Protein AF-A0A948D4U4-F1 (afdb_monomer_lite)

Secondary structure (DSSP, 8-state):
-PPPHHHHHTT-TTTS-HHHHHHHHHHHHHT-HHHHHHHHHHHHHHHHHHHHHHHHHHHHHHHHHHHHHHHHHHHHHHHHHHHHHHHHHHHTS--

pLDDT: mean 91.41, std 10.28, range [51.06, 98.38]

Radius of gyration: 31.58 Å; chains: 1; bounding box: 70×16×86 Å

Structure (mmCIF, N/CA/C/O backbone):
data_AF-A0A948D4U4-F1
#
_entry.id   AF-A0A948D4U4-F1
#
loop_
_atom_site.group_PDB
_atom_site.id
_atom_site.type_symbol
_atom_site.label_atom_id
_atom_site.label_alt_id
_atom_site.label_comp_id
_atom_site.label_asym_id
_atom_site.label_entity_id
_atom_site.label_seq_id
_atom_site.pdbx_PDB_ins_code
_atom_site.Cartn_x
_atom_site.Cartn_y
_atom_site.Cartn_z
_atom_site.occupancy
_atom_site.B_iso_or_equiv
_atom_site.auth_seq_id
_atom_site.auth_comp_id
_atom_site.auth_asym_id
_atom_site.auth_atom_id
_atom_site.pdbx_PDB_model_num
ATOM 1 N N . SER A 1 1 ? -33.718 6.422 21.320 1.00 54.22 1 SER A N 1
ATOM 2 C CA . SER A 1 1 ? -32.775 5.321 21.045 1.00 54.22 1 SER A CA 1
ATOM 3 C C . SER A 1 1 ? -32.133 5.588 19.701 1.00 54.22 1 SER A C 1
ATOM 5 O O . SER A 1 1 ? -32.876 5.812 18.753 1.00 54.22 1 SER A O 1
ATOM 7 N N . GLY A 1 2 ? -30.805 5.676 19.624 1.00 83.12 2 GLY A N 1
ATOM 8 C CA . GLY A 1 2 ? -30.105 5.827 18.344 1.00 83.12 2 GLY A CA 1
ATOM 9 C C . GLY A 1 2 ? -30.057 4.503 17.579 1.00 83.12 2 GLY A C 1
ATOM 10 O O . GLY A 1 2 ? -30.149 3.438 18.189 1.00 83.12 2 GLY A O 1
ATOM 11 N N . VAL A 1 3 ? -29.935 4.568 16.253 1.00 87.88 3 VAL A N 1
ATOM 12 C CA . VAL A 1 3 ? -29.590 3.399 15.428 1.00 87.88 3 VAL A CA 1
ATOM 13 C C . VAL A 1 3 ? -28.086 3.133 15.599 1.00 87.88 3 VAL A C 1
ATOM 15 O O . VAL A 1 3 ? -27.333 4.109 15.571 1.00 87.88 3 VAL A O 1
ATOM 18 N N . PRO A 1 4 ? -27.634 1.873 15.765 1.00 92.25 4 PRO A N 1
ATOM 19 C CA . PRO A 1 4 ? -26.212 1.566 15.911 1.00 92.25 4 PRO A CA 1
ATOM 20 C C . PRO A 1 4 ? -25.399 2.071 14.715 1.00 92.25 4 PRO A C 1
ATOM 22 O O . PRO A 1 4 ? -25.796 1.870 13.560 1.00 92.25 4 PRO A O 1
ATOM 25 N N . LEU A 1 5 ? -24.247 2.684 14.969 1.00 92.19 5 LEU A N 1
ATOM 26 C CA . LEU A 1 5 ? -23.352 3.227 13.949 1.00 92.19 5 LEU A CA 1
ATOM 27 C C . LEU A 1 5 ? -22.956 2.154 12.933 1.00 92.19 5 LEU A C 1
ATOM 29 O O . LEU A 1 5 ? -23.008 2.393 11.726 1.00 92.19 5 LEU A O 1
ATOM 33 N N . ALA A 1 6 ? -22.657 0.940 13.404 1.00 93.44 6 ALA A N 1
ATOM 34 C CA . ALA A 1 6 ? -22.325 -0.186 12.535 1.00 93.44 6 ALA A CA 1
ATOM 35 C C . ALA A 1 6 ? -23.441 -0.517 11.525 1.00 93.44 6 ALA A C 1
ATOM 37 O O . ALA A 1 6 ? -23.159 -0.929 10.399 1.00 93.44 6 ALA A O 1
ATOM 38 N N . THR A 1 7 ? -24.706 -0.292 11.902 1.00 93.56 7 THR A N 1
ATOM 39 C CA . THR A 1 7 ? -25.868 -0.530 11.031 1.00 93.56 7 THR A CA 1
ATOM 40 C C . THR A 1 7 ? -25.947 0.510 9.918 1.00 93.56 7 THR A C 1
ATOM 42 O O . THR A 1 7 ? -26.222 0.155 8.775 1.00 93.56 7 THR A O 1
ATOM 45 N N . ILE A 1 8 ? -25.676 1.783 10.227 1.00 94.56 8 ILE A N 1
ATOM 46 C CA . ILE A 1 8 ? -25.666 2.863 9.231 1.00 94.56 8 ILE A CA 1
ATOM 47 C C . ILE A 1 8 ? -24.497 2.688 8.257 1.00 94.56 8 ILE A C 1
ATOM 49 O O . ILE A 1 8 ? -24.697 2.745 7.045 1.00 94.56 8 ILE A O 1
A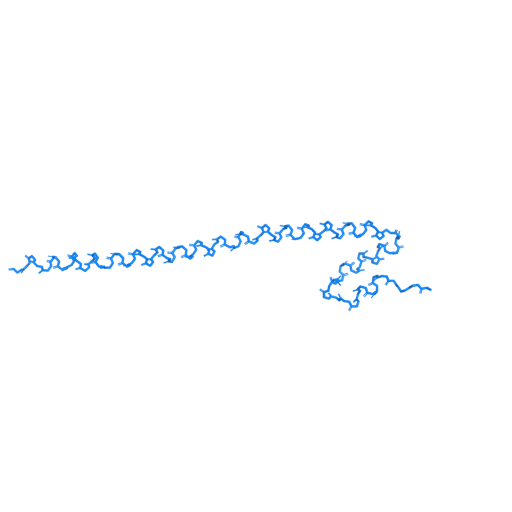TOM 53 N N . LEU A 1 9 ? -23.294 2.399 8.762 1.00 94.12 9 LEU A N 1
ATOM 54 C CA . LEU A 1 9 ? -22.122 2.142 7.917 1.00 94.12 9 LEU A CA 1
ATOM 55 C C . LEU A 1 9 ? -22.329 0.918 7.010 1.00 94.12 9 LEU A C 1
ATOM 57 O O . LEU A 1 9 ? -21.945 0.941 5.841 1.00 94.12 9 LEU A O 1
ATOM 61 N N . GLY A 1 10 ? -23.015 -0.116 7.509 1.00 94.44 10 GLY A N 1
ATOM 62 C CA . GLY A 1 10 ? -23.363 -1.319 6.747 1.00 94.44 10 GLY A CA 1
ATOM 63 C C . GLY A 1 10 ? -24.266 -1.088 5.533 1.00 94.44 10 GLY A C 1
ATOM 64 O O . GLY A 1 10 ? -24.301 -1.937 4.642 1.00 94.44 10 GLY A O 1
ATOM 65 N N . GLN A 1 11 ? -24.946 0.060 5.439 1.00 95.56 11 GLN A N 1
ATOM 66 C CA . GLN A 1 11 ? -25.726 0.430 4.251 1.00 95.56 11 GLN A CA 1
ATOM 67 C C . GLN A 1 11 ? -24.840 0.810 3.054 1.00 95.56 11 GLN A C 1
ATOM 69 O O . GLN A 1 11 ? -25.314 0.817 1.918 1.00 95.56 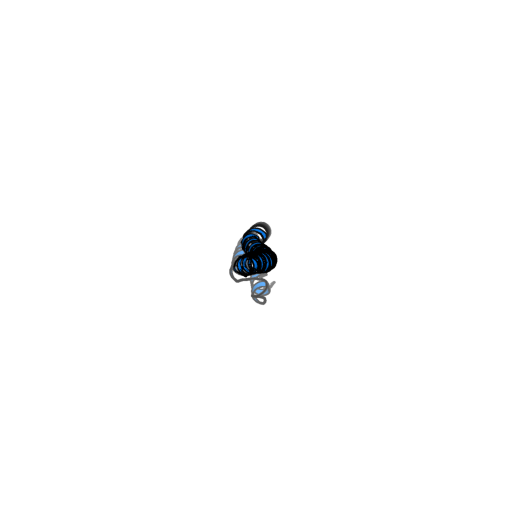11 GLN A O 1
ATOM 74 N N . TYR A 1 12 ? -23.548 1.070 3.281 1.00 95.12 12 TYR A N 1
ATOM 75 C CA . TYR A 1 12 ? -22.588 1.480 2.256 1.00 95.12 12 TYR A CA 1
ATOM 76 C C . TYR A 1 12 ? -21.444 0.462 2.111 1.00 95.12 12 TYR A C 1
ATOM 78 O O . TYR A 1 12 ? -20.280 0.805 2.319 1.00 95.12 12 TYR A O 1
ATOM 86 N N . PRO A 1 13 ? -21.723 -0.784 1.682 1.00 91.94 13 PRO A N 1
ATOM 87 C CA . PRO A 1 13 ? -20.739 -1.872 1.660 1.00 91.94 13 PRO A CA 1
ATOM 88 C C . PRO A 1 13 ? -19.551 -1.640 0.711 1.00 91.94 13 PRO A C 1
ATOM 90 O O . PRO A 1 13 ? -18.532 -2.312 0.837 1.00 91.94 13 PRO A O 1
ATOM 93 N N . LYS A 1 14 ? -19.671 -0.704 -0.245 1.00 94.12 14 LYS A N 1
ATOM 94 C CA . LYS A 1 14 ? -18.562 -0.282 -1.121 1.00 94.12 14 LYS A CA 1
ATOM 95 C C . LYS A 1 14 ? -17.526 0.584 -0.400 1.00 94.12 14 LYS A C 1
ATOM 97 O O . LYS A 1 14 ? -16.377 0.601 -0.816 1.00 94.12 14 LYS A O 1
ATOM 102 N N . LEU A 1 15 ? -17.951 1.325 0.622 1.00 93.44 15 LEU A N 1
ATOM 103 C CA . LEU A 1 15 ? -17.103 2.232 1.400 1.00 93.44 15 LEU A CA 1
ATOM 104 C C . LEU A 1 15 ? -16.697 1.600 2.734 1.00 93.44 15 LEU A C 1
ATOM 106 O O . LEU A 1 15 ? -15.563 1.756 3.167 1.00 93.44 15 LEU A O 1
ATOM 110 N N . PHE A 1 16 ? -17.609 0.846 3.353 1.00 94.69 16 PHE A N 1
ATOM 111 C CA . PHE A 1 16 ? -17.395 0.146 4.615 1.00 94.69 16 PHE A CA 1
ATOM 112 C C . PHE A 1 16 ? -17.598 -1.355 4.400 1.00 94.69 16 PHE A C 1
ATOM 114 O O . PHE A 1 16 ? -18.723 -1.856 4.489 1.00 94.69 16 PHE A O 1
ATOM 121 N N . PRO A 1 17 ? -16.526 -2.095 4.078 1.00 93.62 17 PRO A N 1
ATOM 122 C CA . PRO A 1 17 ? -16.622 -3.531 3.915 1.00 93.62 17 PRO A CA 1
ATOM 123 C C . PRO A 1 17 ? -16.988 -4.222 5.236 1.00 93.62 17 PRO A C 1
ATOM 125 O O . PRO A 1 17 ? -16.878 -3.663 6.330 1.00 93.62 17 PRO A O 1
ATOM 128 N N . LYS A 1 18 ? -17.440 -5.478 5.132 1.00 93.69 18 LYS A N 1
ATOM 129 C CA . LYS A 1 18 ? -18.025 -6.226 6.259 1.00 93.69 18 LYS A CA 1
ATOM 130 C C . LYS A 1 18 ? -17.102 -6.332 7.478 1.00 93.69 18 LYS A C 1
ATOM 132 O O . LYS A 1 18 ? -17.585 -6.349 8.607 1.00 93.69 18 LYS A O 1
ATOM 137 N N . ASN A 1 19 ? -15.791 -6.407 7.255 1.00 93.38 19 ASN A N 1
ATOM 138 C CA . ASN A 1 19 ? -14.778 -6.429 8.310 1.00 93.38 19 ASN A CA 1
ATOM 139 C C . ASN A 1 19 ? -14.777 -5.127 9.129 1.00 93.38 19 ASN A C 1
ATOM 141 O O . ASN A 1 19 ? -14.758 -5.187 10.355 1.00 93.38 19 ASN A O 1
ATOM 145 N N . VAL A 1 20 ? -14.877 -3.969 8.472 1.00 95.12 20 VAL A N 1
ATOM 146 C CA . VAL A 1 20 ? -14.948 -2.659 9.130 1.00 95.12 20 VAL A CA 1
ATOM 147 C C . VAL A 1 20 ? -16.224 -2.545 9.948 1.00 95.12 20 VAL A C 1
ATOM 149 O O . VAL A 1 20 ? -16.172 -2.221 11.129 1.00 95.12 20 VAL A O 1
ATOM 152 N N . THR A 1 21 ? -17.374 -2.875 9.359 1.00 95.56 21 THR A N 1
ATOM 153 C CA . THR A 1 21 ? -18.661 -2.785 10.064 1.00 95.56 21 THR A CA 1
ATOM 154 C C . THR A 1 21 ? -18.734 -3.737 11.258 1.00 95.56 21 THR A C 1
ATOM 156 O O . THR A 1 21 ? -19.332 -3.395 12.273 1.00 95.56 21 THR A O 1
ATOM 159 N N . ALA A 1 22 ? -18.096 -4.910 11.169 1.00 94.62 22 ALA A N 1
ATOM 160 C CA . ALA A 1 22 ? -18.012 -5.858 12.277 1.00 94.62 22 ALA A CA 1
ATOM 161 C C . ALA A 1 22 ? -17.131 -5.332 13.420 1.00 94.62 22 ALA A C 1
ATOM 163 O O . ALA A 1 22 ? -17.526 -5.421 14.579 1.00 94.62 22 ALA A O 1
ATOM 164 N N . LEU A 1 23 ? -15.978 -4.733 13.104 1.00 95.56 23 LEU A N 1
ATOM 165 C CA . LEU A 1 23 ? -15.114 -4.101 14.104 1.00 95.56 23 LEU A CA 1
ATOM 166 C C . LEU A 1 23 ? -15.821 -2.930 14.791 1.00 95.56 23 LEU A C 1
ATOM 168 O O . LEU A 1 23 ? -15.827 -2.858 16.016 1.00 95.56 23 LEU A O 1
ATOM 172 N N . VAL A 1 24 ? -16.493 -2.068 14.022 1.00 96.19 24 VAL A N 1
ATOM 173 C CA . VAL A 1 24 ? -17.291 -0.960 14.569 1.00 96.19 24 VAL A CA 1
ATOM 174 C C . VAL A 1 24 ? -18.417 -1.479 15.466 1.00 96.19 24 VAL A C 1
ATOM 176 O O . VAL A 1 24 ? -18.638 -0.907 16.528 1.00 96.19 24 VAL A O 1
ATOM 179 N N . ALA A 1 25 ? -19.082 -2.584 15.109 1.00 95.69 25 ALA A N 1
ATOM 180 C CA . ALA A 1 25 ? -20.114 -3.191 15.955 1.00 95.69 25 ALA A CA 1
ATOM 181 C C . ALA A 1 25 ? -19.552 -3.682 17.301 1.00 95.69 25 ALA A C 1
ATOM 183 O O . ALA A 1 25 ? -20.173 -3.465 18.340 1.00 95.69 25 ALA A O 1
ATOM 184 N N . VAL A 1 26 ? -18.367 -4.303 17.299 1.00 95.50 26 VAL A N 1
ATOM 185 C CA . VAL A 1 26 ? -17.679 -4.745 18.525 1.00 95.50 26 VAL A CA 1
ATOM 186 C C . VAL A 1 26 ? -17.249 -3.545 19.375 1.00 95.50 26 VAL A C 1
ATOM 188 O O . VAL A 1 26 ? -17.449 -3.544 20.591 1.00 95.50 26 VAL A O 1
ATOM 191 N N . GLY A 1 27 ? -16.704 -2.501 18.747 1.00 95.44 27 GLY A N 1
ATOM 192 C CA . GLY A 1 27 ? -16.332 -1.251 19.410 1.00 95.44 27 GLY A CA 1
ATOM 193 C C . GLY A 1 27 ? -17.528 -0.538 20.036 1.00 95.44 27 GLY A C 1
ATOM 194 O O . GLY A 1 27 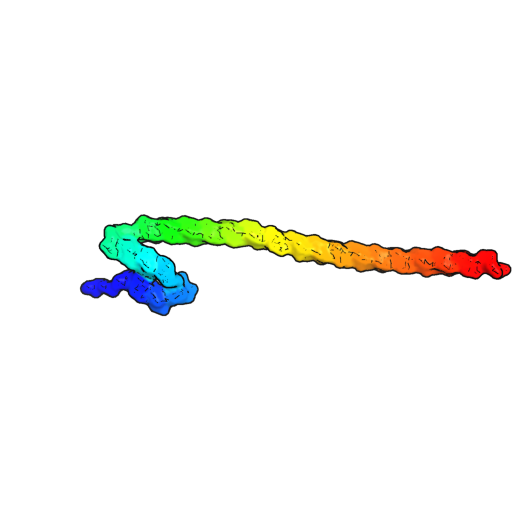? -17.450 -0.071 21.166 1.00 95.44 27 GLY A O 1
AT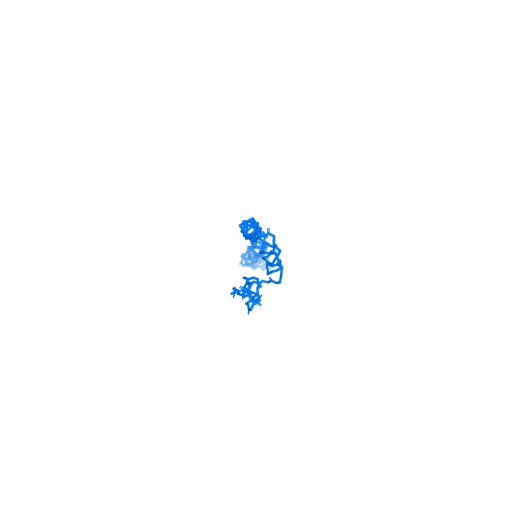OM 195 N N . GLU A 1 28 ? -18.661 -0.507 19.341 1.00 95.62 28 GLU A N 1
ATOM 196 C CA . GLU A 1 28 ? -19.905 0.091 19.825 1.00 95.62 28 GLU A CA 1
ATOM 197 C C . GLU A 1 28 ? -20.502 -0.691 21.005 1.00 95.62 28 GLU A C 1
ATOM 199 O O . GLU A 1 28 ? -20.859 -0.092 22.016 1.00 95.62 28 GLU A O 1
ATOM 204 N N . GLN A 1 29 ? -20.536 -2.027 20.929 1.00 94.44 29 GLN A N 1
ATOM 205 C CA . GLN A 1 29 ? -21.034 -2.887 22.014 1.00 94.44 29 GLN A CA 1
ATOM 206 C C . GLN A 1 29 ? -20.158 -2.840 23.272 1.00 94.44 29 GLN A C 1
ATOM 208 O O . GLN A 1 29 ? -20.668 -2.967 24.383 1.00 94.44 29 GLN A O 1
ATOM 213 N N . SER A 1 30 ? -18.846 -2.667 23.105 1.00 95.00 30 SER A N 1
ATOM 214 C CA . SER A 1 30 ? -17.883 -2.602 24.212 1.00 95.00 30 SER A CA 1
ATOM 215 C C . SER A 1 30 ? -17.628 -1.183 24.731 1.00 95.00 30 SER A C 1
ATOM 217 O O . SER A 1 30 ? -16.892 -1.020 25.702 1.00 95.00 30 SER 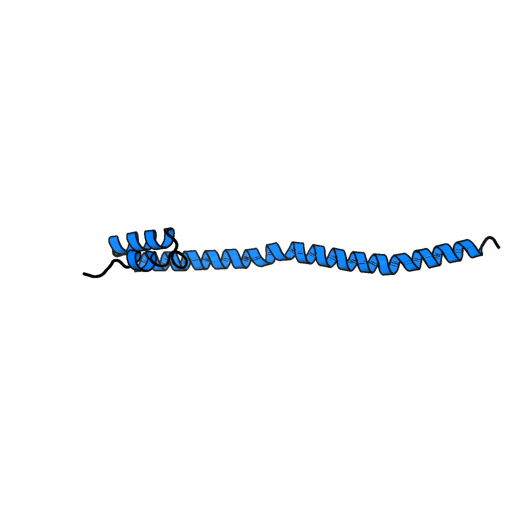A O 1
ATOM 219 N N . GLY A 1 31 ? -18.213 -0.157 24.101 1.00 95.25 31 GLY A N 1
ATOM 220 C CA . GLY A 1 31 ? -17.953 1.249 24.427 1.00 95.25 31 GLY A CA 1
ATOM 221 C C . GLY A 1 31 ? -16.552 1.736 24.031 1.00 95.25 31 GLY A C 1
ATOM 222 O O . GLY A 1 31 ? -16.105 2.773 24.509 1.00 95.25 31 GLY A O 1
ATOM 223 N N . LYS A 1 32 ? -15.854 1.005 23.156 1.00 96.25 32 LYS A N 1
ATOM 224 C CA . LYS A 1 32 ? -14.468 1.233 22.715 1.00 96.25 32 LYS A CA 1
ATOM 225 C C . LYS A 1 32 ? -14.380 1.700 21.258 1.00 96.25 32 LYS A C 1
ATOM 227 O O . LYS A 1 32 ? -13.507 1.274 20.495 1.00 96.25 32 LYS A O 1
ATOM 232 N N . LEU A 1 33 ? -15.304 2.561 20.837 1.00 95.31 33 LEU A N 1
ATOM 233 C CA . LEU A 1 33 ? -15.324 3.085 19.466 1.00 95.31 33 LEU A CA 1
ATOM 234 C C . LEU A 1 33 ? -14.045 3.854 19.113 1.00 95.31 33 LEU A C 1
ATOM 236 O O . LEU A 1 33 ? -13.542 3.699 18.007 1.00 95.31 33 LEU A O 1
ATOM 240 N N . GLU A 1 34 ? -13.491 4.625 20.048 1.00 95.81 34 GLU A N 1
ATOM 241 C CA . GLU A 1 34 ? -12.242 5.372 19.847 1.00 95.81 34 GLU A CA 1
ATOM 242 C C . GLU A 1 34 ? -11.055 4.445 19.531 1.00 95.81 34 GLU A C 1
ATOM 244 O O . GLU A 1 34 ? -10.358 4.634 18.533 1.00 95.81 34 GLU A O 1
ATOM 249 N N . GLU A 1 35 ? -10.879 3.385 20.327 1.00 96.81 35 GLU A N 1
ATOM 250 C CA . GLU A 1 35 ? -9.849 2.356 20.118 1.00 96.81 35 GLU A CA 1
ATOM 251 C C . GLU A 1 35 ? -10.034 1.663 18.757 1.00 96.81 35 GLU A C 1
ATOM 253 O O . GLU A 1 35 ? -9.080 1.464 18.004 1.00 96.81 35 GLU A O 1
ATOM 258 N N . THR A 1 36 ? -11.287 1.373 18.398 1.00 96.62 36 THR A N 1
ATOM 259 C CA . THR A 1 36 ? -11.639 0.735 17.124 1.00 96.62 36 THR A CA 1
ATOM 260 C C . THR A 1 36 ? -11.310 1.622 15.923 1.00 96.62 36 THR A C 1
ATOM 262 O O . THR A 1 36 ? -10.717 1.148 14.955 1.00 96.62 36 THR A O 1
ATOM 265 N N . PHE A 1 37 ? -11.667 2.909 15.963 1.00 95.88 37 PHE A N 1
ATOM 266 C CA . PHE A 1 37 ? -11.360 3.841 14.876 1.00 95.88 37 PHE A CA 1
ATOM 267 C C . PHE A 1 37 ? -9.863 4.113 14.751 1.00 95.88 37 PHE A C 1
ATOM 269 O O . PHE A 1 37 ? -9.358 4.202 13.634 1.00 95.88 37 PHE A O 1
ATOM 276 N N . THR A 1 38 ? -9.145 4.162 15.873 1.00 97.50 38 THR A N 1
ATOM 277 C CA . THR A 1 38 ? -7.682 4.290 15.884 1.00 97.50 38 THR A CA 1
ATOM 278 C C . THR A 1 38 ? -7.031 3.083 15.211 1.00 97.50 38 THR A C 1
ATOM 280 O O . THR A 1 38 ? -6.183 3.237 14.336 1.00 97.50 38 THR A O 1
ATOM 283 N N . TYR A 1 39 ? -7.482 1.871 15.550 1.00 96.25 39 TYR A N 1
ATOM 284 C CA . TYR A 1 39 ? -7.027 0.642 14.903 1.00 96.25 39 TYR A CA 1
ATOM 285 C C . TYR A 1 39 ? -7.300 0.643 13.392 1.00 96.25 39 TYR A C 1
ATOM 287 O O . TYR A 1 39 ? -6.414 0.307 12.608 1.00 96.25 39 TYR A O 1
ATOM 295 N N . LEU A 1 40 ? -8.504 1.048 12.975 1.00 95.81 40 LEU A N 1
ATOM 296 C CA . LEU A 1 40 ? -8.876 1.130 11.561 1.00 95.81 40 LEU A CA 1
ATOM 297 C C . LEU A 1 40 ? -8.036 2.161 10.795 1.00 95.81 40 LEU A C 1
ATOM 299 O O . LEU A 1 40 ? -7.629 1.868 9.673 1.00 95.81 40 LEU A O 1
ATOM 303 N N . SER A 1 41 ? -7.742 3.325 11.388 1.00 96.38 41 SER A N 1
ATOM 304 C CA . SER A 1 41 ? -6.861 4.337 10.781 1.00 96.38 41 SER A CA 1
ATOM 305 C C . SER A 1 41 ? -5.483 3.749 10.506 1.00 96.38 41 SER A C 1
ATOM 307 O O . SER A 1 41 ? -5.046 3.705 9.359 1.00 96.38 41 SER A O 1
ATOM 309 N N . THR A 1 42 ? -4.851 3.181 11.536 1.00 97.12 42 THR A N 1
ATOM 310 C CA . THR A 1 42 ? -3.529 2.557 11.425 1.00 97.12 42 THR A CA 1
ATOM 311 C C . THR A 1 42 ? -3.527 1.396 10.430 1.00 97.12 42 THR A C 1
ATOM 313 O O . THR A 1 42 ? -2.570 1.211 9.680 1.00 97.12 42 THR A O 1
ATOM 316 N N . TYR A 1 43 ? -4.591 0.591 10.393 1.00 95.56 43 TYR A N 1
ATOM 317 C CA . TYR A 1 43 ? -4.730 -0.492 9.421 1.00 95.56 43 TYR A CA 1
ATOM 318 C C . TYR A 1 43 ? -4.725 0.036 7.979 1.00 95.56 43 TYR A C 1
ATOM 320 O O . TYR A 1 43 ? -3.946 -0.447 7.158 1.00 95.56 43 TYR A O 1
ATOM 328 N N . TYR A 1 44 ? -5.547 1.045 7.680 1.00 95.19 44 TYR A N 1
ATOM 329 C CA . TYR A 1 44 ? -5.642 1.613 6.335 1.00 95.19 44 TYR A CA 1
ATOM 330 C C . TYR A 1 44 ? -4.408 2.424 5.934 1.00 95.19 44 TYR A C 1
ATOM 332 O O . TYR A 1 44 ? -3.998 2.357 4.777 1.00 95.19 44 TYR A O 1
ATOM 340 N N . GLU A 1 45 ? -3.773 3.134 6.867 1.00 96.50 45 GLU A N 1
ATOM 341 C CA . GLU A 1 45 ? -2.482 3.794 6.637 1.00 96.50 45 GLU A CA 1
ATOM 342 C C . GLU A 1 45 ? -1.418 2.781 6.204 1.00 96.50 45 GLU A C 1
ATOM 344 O O . GLU A 1 45 ? -0.769 2.966 5.173 1.00 96.50 45 GLU A O 1
ATOM 349 N N . ASN A 1 46 ? -1.304 1.662 6.926 1.00 96.62 46 ASN A N 1
ATOM 350 C CA . ASN A 1 46 ? -0.386 0.582 6.567 1.00 96.62 46 ASN A CA 1
ATOM 351 C C . ASN A 1 46 ? -0.736 -0.041 5.210 1.00 96.62 46 ASN A C 1
ATOM 353 O O . ASN A 1 46 ? 0.154 -0.359 4.422 1.00 96.62 46 ASN A O 1
ATOM 357 N N . GLU A 1 47 ? -2.023 -0.226 4.914 1.00 94.50 47 GLU A N 1
ATOM 358 C CA . GLU A 1 47 ? -2.460 -0.769 3.629 1.00 94.50 47 GLU A CA 1
ATOM 359 C C . GLU A 1 47 ? -2.049 0.151 2.468 1.00 94.50 47 GLU A C 1
ATOM 361 O O . GLU A 1 47 ? -1.474 -0.316 1.481 1.00 94.50 47 GLU A O 1
ATOM 366 N N . VAL A 1 48 ? -2.265 1.462 2.611 1.00 95.75 48 VAL A N 1
ATOM 367 C CA . VAL A 1 48 ? -1.856 2.477 1.630 1.00 95.75 48 VAL A CA 1
ATOM 368 C C . VAL A 1 48 ? -0.337 2.529 1.489 1.00 95.75 48 VAL A C 1
ATOM 370 O O . VAL A 1 48 ? 0.169 2.581 0.366 1.00 95.75 48 VAL A O 1
ATOM 373 N N . GLU A 1 49 ? 0.414 2.470 2.589 1.00 95.69 49 GLU A N 1
ATOM 374 C CA . GLU A 1 49 ? 1.878 2.451 2.555 1.00 95.69 49 GLU A CA 1
ATOM 375 C C . GLU A 1 49 ? 2.403 1.219 1.801 1.00 95.69 49 GLU A C 1
ATOM 377 O O . GLU A 1 49 ? 3.269 1.332 0.927 1.00 95.69 49 GLU A O 1
ATOM 382 N N . VAL A 1 50 ? 1.847 0.037 2.084 1.00 94.94 50 VAL A N 1
ATOM 383 C CA . VAL A 1 50 ? 2.209 -1.214 1.406 1.00 94.94 50 VAL A CA 1
ATOM 384 C C . VAL A 1 50 ? 1.879 -1.146 -0.082 1.00 94.94 50 VAL A C 1
ATOM 386 O O . VAL A 1 50 ? 2.710 -1.531 -0.906 1.00 94.94 50 VAL A O 1
ATOM 389 N N . GLN A 1 51 ? 0.696 -0.650 -0.449 1.00 93.38 51 GLN A N 1
ATOM 390 C CA . GLN A 1 51 ? 0.318 -0.483 -1.853 1.00 93.38 51 GLN A CA 1
ATOM 391 C C . GLN A 1 51 ? 1.266 0.488 -2.567 1.00 93.38 51 GLN A C 1
ATOM 393 O O . GLN A 1 51 ? 1.797 0.161 -3.628 1.00 93.38 51 GLN A O 1
ATOM 398 N N . THR A 1 52 ? 1.571 1.626 -1.943 1.00 94.50 52 THR A N 1
ATOM 399 C CA . THR A 1 52 ? 2.472 2.647 -2.497 1.00 94.50 52 THR A CA 1
ATOM 400 C C . THR A 1 52 ? 3.882 2.100 -2.718 1.00 94.50 52 THR A C 1
ATOM 402 O O . THR A 1 52 ? 4.474 2.344 -3.766 1.00 94.50 52 THR A O 1
ATOM 405 N N . LYS A 1 53 ? 4.411 1.292 -1.789 1.00 92.25 53 LYS A N 1
ATOM 406 C CA . LYS A 1 53 ? 5.725 0.639 -1.945 1.00 92.25 53 LYS A CA 1
ATOM 407 C C . LYS A 1 53 ? 5.739 -0.433 -3.040 1.00 92.25 53 LYS A C 1
ATOM 409 O O . LYS A 1 53 ? 6.769 -0.653 -3.675 1.00 92.25 53 LYS A O 1
ATOM 414 N N . ARG A 1 54 ? 4.609 -1.102 -3.285 1.00 92.25 54 ARG A N 1
ATOM 415 C CA . ARG A 1 54 ? 4.493 -2.150 -4.313 1.00 92.25 54 ARG A CA 1
ATOM 416 C C . ARG A 1 54 ? 4.376 -1.596 -5.730 1.00 92.25 54 ARG A C 1
ATOM 418 O O . ARG A 1 54 ? 4.835 -2.263 -6.653 1.00 92.25 54 ARG A O 1
ATOM 425 N N . LEU A 1 55 ? 3.813 -0.398 -5.915 1.00 91.81 55 LEU A N 1
ATOM 426 C CA . LEU A 1 55 ? 3.648 0.202 -7.246 1.00 91.81 55 LEU A CA 1
ATOM 427 C C . LEU A 1 55 ? 4.973 0.284 -8.038 1.00 91.81 55 LEU A C 1
ATOM 429 O O . LEU A 1 55 ? 5.024 -0.267 -9.137 1.00 91.81 55 LEU A O 1
ATOM 433 N N . PRO A 1 56 ? 6.059 0.891 -7.513 1.00 91.69 56 PRO A N 1
ATOM 434 C CA . PRO A 1 56 ? 7.331 0.982 -8.234 1.00 91.69 56 PRO A CA 1
ATOM 435 C C . PRO A 1 56 ? 7.938 -0.381 -8.580 1.00 91.69 56 PRO A C 1
ATOM 437 O O . PRO A 1 56 ? 8.466 -0.555 -9.674 1.00 91.69 56 PRO A O 1
ATOM 440 N N . THR A 1 57 ? 7.795 -1.362 -7.682 1.00 92.62 57 THR A N 1
ATOM 441 C CA . THR A 1 57 ? 8.327 -2.726 -7.869 1.00 92.62 57 THR A CA 1
ATOM 442 C C . THR A 1 57 ? 7.714 -3.406 -9.099 1.00 92.62 57 THR A C 1
ATOM 444 O O . THR A 1 57 ? 8.379 -4.165 -9.796 1.00 92.62 57 THR A O 1
ATOM 447 N N . LEU A 1 58 ? 6.441 -3.125 -9.395 1.00 89.75 58 LEU A N 1
ATOM 448 C CA . LEU A 1 58 ? 5.761 -3.654 -10.580 1.00 89.75 58 LEU A CA 1
ATOM 449 C C . LEU A 1 58 ? 6.088 -2.867 -11.858 1.00 89.75 58 LEU A C 1
ATOM 451 O O . LEU A 1 58 ? 6.020 -3.428 -12.950 1.00 89.75 58 LEU A O 1
ATOM 455 N N . LEU A 1 59 ? 6.434 -1.581 -11.742 1.00 93.56 59 LEU A N 1
ATOM 456 C CA . LEU A 1 59 ? 6.784 -0.729 -12.884 1.00 93.56 59 LEU A CA 1
ATOM 457 C C . LEU A 1 59 ? 8.185 -1.022 -13.434 1.00 93.56 59 LEU A C 1
ATOM 459 O O . LEU A 1 59 ? 8.400 -0.921 -14.641 1.00 93.56 59 LEU A O 1
ATOM 463 N N . GLU A 1 60 ? 9.121 -1.417 -12.574 1.00 94.69 60 GLU A N 1
ATOM 464 C CA . GLU A 1 60 ? 10.501 -1.742 -12.946 1.00 94.69 60 GLU A CA 1
ATOM 465 C C . GLU A 1 60 ? 10.630 -2.728 -14.131 1.00 94.69 60 GLU A C 1
ATOM 467 O O . GLU A 1 60 ? 11.278 -2.370 -15.121 1.00 94.69 60 GLU A O 1
ATOM 472 N N . PRO A 1 61 ? 9.989 -3.918 -14.137 1.00 94.62 61 PRO A N 1
ATOM 473 C CA . PRO A 1 61 ? 10.098 -4.848 -15.264 1.00 94.62 61 PRO A CA 1
ATOM 474 C C . PRO A 1 61 ? 9.526 -4.278 -16.569 1.00 94.62 61 PRO A C 1
ATOM 476 O O . PRO A 1 61 ? 10.052 -4.563 -17.644 1.00 94.62 61 PRO A O 1
ATOM 479 N N . VAL A 1 62 ? 8.482 -3.445 -16.497 1.00 96.44 62 VAL A N 1
ATOM 480 C CA . VAL A 1 62 ? 7.886 -2.806 -17.682 1.00 96.44 62 VAL A CA 1
ATOM 481 C C . VAL A 1 62 ? 8.877 -1.830 -18.316 1.00 96.44 62 VAL A C 1
ATOM 483 O O . VAL A 1 62 ? 9.067 -1.846 -19.533 1.00 96.44 62 VAL A O 1
ATOM 486 N N . ILE A 1 63 ? 9.544 -1.017 -17.493 1.00 96.50 63 ILE A N 1
ATOM 487 C CA . ILE A 1 63 ? 10.572 -0.075 -17.948 1.00 96.50 63 ILE A CA 1
ATOM 488 C C . ILE A 1 63 ? 11.756 -0.831 -18.561 1.00 96.50 63 ILE A C 1
ATOM 490 O O . ILE A 1 63 ? 12.223 -0.454 -19.634 1.00 96.50 63 ILE A O 1
ATOM 494 N N . LEU A 1 64 ? 12.205 -1.924 -17.936 1.00 96.75 64 LEU A N 1
ATOM 495 C CA . LEU A 1 64 ? 13.305 -2.748 -18.446 1.00 96.75 64 LEU A CA 1
ATOM 496 C C . LEU A 1 64 ? 12.988 -3.326 -19.831 1.00 96.75 64 LEU A C 1
ATOM 498 O O . LEU A 1 64 ? 13.806 -3.209 -20.744 1.00 96.75 64 LEU A O 1
ATOM 502 N N . VAL A 1 65 ? 11.795 -3.902 -20.014 1.00 97.31 65 VAL A N 1
ATOM 503 C CA . VAL A 1 65 ? 11.359 -4.434 -21.316 1.00 97.31 65 VAL A CA 1
ATOM 504 C C . VAL A 1 65 ? 11.309 -3.327 -22.367 1.00 97.31 65 VAL A C 1
ATOM 506 O O . VAL A 1 65 ? 11.815 -3.514 -23.473 1.00 97.31 65 VAL A O 1
ATOM 509 N N . LEU A 1 66 ? 10.753 -2.162 -22.026 1.00 97.75 66 LEU A N 1
ATOM 510 C CA . LEU A 1 66 ? 10.665 -1.026 -22.943 1.00 97.75 66 LEU A CA 1
ATOM 511 C C . LEU A 1 66 ? 12.052 -0.537 -23.377 1.00 97.75 66 LEU A C 1
ATOM 513 O O . LEU A 1 66 ? 12.288 -0.356 -24.571 1.00 97.75 66 LEU A O 1
ATOM 517 N N . ILE A 1 67 ? 12.987 -0.388 -22.435 1.00 98.00 67 ILE A N 1
ATOM 518 C CA . ILE A 1 67 ? 14.382 -0.035 -22.734 1.00 98.00 67 ILE A CA 1
ATOM 519 C C . ILE A 1 67 ? 15.014 -1.097 -23.638 1.00 98.00 67 ILE A C 1
ATOM 521 O O . ILE A 1 67 ? 15.641 -0.747 -24.636 1.00 98.00 67 ILE A O 1
ATOM 525 N N . GLY A 1 68 ? 14.813 -2.383 -23.340 1.00 98.19 68 GLY A N 1
ATOM 526 C CA . GLY A 1 68 ? 15.331 -3.484 -24.152 1.00 98.19 68 GLY A CA 1
ATOM 527 C C . GLY A 1 68 ? 14.838 -3.438 -25.600 1.00 98.19 68 GLY A C 1
ATOM 528 O O . GLY A 1 68 ? 15.635 -3.588 -26.525 1.00 98.19 68 GLY A O 1
ATOM 529 N N . VAL A 1 69 ? 13.550 -3.158 -25.810 1.00 98.31 69 VAL A N 1
ATOM 530 C CA . VAL A 1 69 ? 12.966 -3.003 -27.152 1.00 98.31 69 VAL A CA 1
ATOM 531 C C . VAL A 1 69 ? 13.562 -1.802 -27.882 1.00 98.31 69 VAL A C 1
ATOM 533 O O . VAL A 1 69 ? 13.957 -1.933 -29.039 1.00 98.31 69 VAL A O 1
ATOM 536 N N . VAL A 1 70 ? 13.670 -0.646 -27.220 1.00 98.38 70 VAL A N 1
ATOM 537 C CA . VAL A 1 70 ? 14.237 0.574 -27.821 1.00 98.38 70 VAL A CA 1
ATOM 538 C C . VAL A 1 70 ? 15.696 0.358 -28.219 1.00 98.38 70 VAL A C 1
ATOM 540 O O . VAL A 1 70 ? 16.080 0.654 -29.350 1.00 98.38 7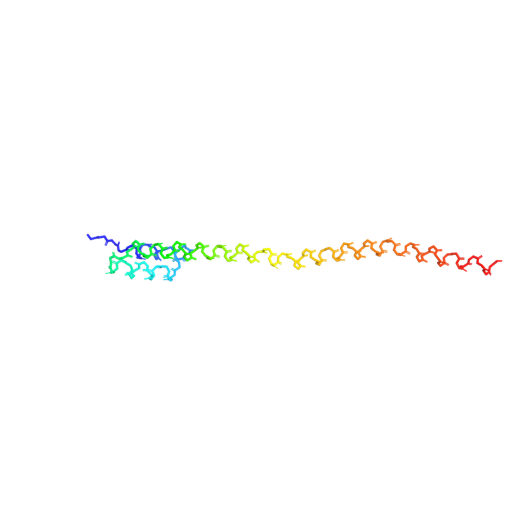0 VAL A O 1
ATOM 543 N N . VAL A 1 71 ? 16.507 -0.205 -27.323 1.00 98.31 71 VAL A N 1
ATOM 544 C CA . VAL A 1 71 ? 17.920 -0.495 -27.592 1.00 98.31 71 VAL A CA 1
ATOM 545 C C . VAL A 1 71 ? 18.060 -1.530 -28.709 1.00 98.31 71 VAL A C 1
ATOM 547 O O . VAL A 1 71 ? 18.868 -1.337 -29.615 1.00 98.31 71 VAL A O 1
ATOM 550 N N . GLY A 1 72 ? 17.248 -2.591 -28.696 1.00 97.69 72 GLY A N 1
ATOM 551 C CA . GLY A 1 72 ? 17.238 -3.606 -29.750 1.00 97.69 72 GLY A CA 1
ATOM 552 C C . GLY A 1 72 ? 16.871 -3.030 -31.120 1.00 97.69 72 GLY A C 1
ATOM 553 O O . GLY A 1 72 ? 17.536 -3.323 -32.112 1.00 97.69 72 GLY A O 1
ATOM 554 N N . PHE A 1 73 ? 15.867 -2.154 -31.173 1.00 97.75 73 PHE A N 1
ATOM 555 C CA . PHE A 1 73 ? 15.474 -1.461 -32.398 1.00 97.75 73 PHE A CA 1
ATOM 556 C C . PHE A 1 73 ? 16.602 -0.576 -32.945 1.00 97.75 73 PHE A C 1
ATOM 558 O O . PHE A 1 73 ? 16.925 -0.654 -34.130 1.00 97.75 73 PHE A O 1
ATOM 565 N N . ILE A 1 74 ? 17.247 0.217 -32.081 1.00 97.94 74 ILE A N 1
ATOM 566 C CA . ILE A 1 74 ? 18.386 1.064 -32.464 1.00 97.94 74 ILE A CA 1
ATOM 567 C C . ILE A 1 74 ? 19.544 0.208 -32.987 1.00 97.94 74 ILE A C 1
ATOM 569 O O . ILE A 1 74 ? 20.121 0.525 -34.025 1.00 97.94 74 ILE A O 1
ATOM 573 N N . ALA A 1 75 ? 19.868 -0.896 -32.309 1.00 97.50 75 ALA A N 1
ATOM 574 C CA . ALA A 1 75 ? 20.936 -1.794 -32.733 1.00 97.50 75 ALA A CA 1
ATOM 575 C C . ALA A 1 75 ? 20.679 -2.354 -34.139 1.00 97.50 75 ALA A C 1
ATOM 577 O O . ALA A 1 75 ? 21.573 -2.314 -34.980 1.00 97.50 75 ALA A O 1
ATOM 578 N N . LEU A 1 76 ? 19.455 -2.811 -34.427 1.00 96.62 76 LEU A N 1
ATOM 579 C CA . LEU A 1 76 ? 19.088 -3.297 -35.761 1.00 96.62 76 LEU A CA 1
ATOM 580 C C . LEU A 1 76 ? 19.186 -2.199 -36.826 1.00 96.62 76 LEU A C 1
ATOM 582 O O . LEU A 1 76 ? 19.735 -2.448 -37.899 1.00 96.62 76 LEU A O 1
ATOM 586 N N . ALA A 1 77 ? 18.717 -0.986 -36.520 1.00 96.38 77 ALA A N 1
ATOM 587 C CA . ALA A 1 77 ? 18.783 0.155 -37.431 1.00 96.38 77 ALA A CA 1
ATOM 588 C C . ALA A 1 77 ? 20.226 0.551 -37.797 1.00 96.38 77 ALA A C 1
ATOM 590 O O . ALA A 1 77 ? 20.469 1.024 -38.903 1.00 96.38 77 ALA A O 1
ATOM 591 N N . VAL A 1 78 ? 21.184 0.338 -36.889 1.00 95.75 78 VAL A N 1
ATOM 592 C CA . VAL A 1 78 ? 22.612 0.605 -37.127 1.00 95.75 78 VAL A CA 1
ATOM 593 C C . VAL A 1 78 ? 23.312 -0.575 -37.807 1.00 95.75 78 VAL A C 1
ATOM 595 O O . VAL A 1 78 ? 24.114 -0.377 -38.715 1.00 95.75 78 VAL A O 1
ATOM 598 N N . ILE A 1 79 ? 23.025 -1.809 -37.392 1.00 95.50 79 ILE A N 1
ATOM 599 C CA . ILE A 1 79 ? 23.714 -3.010 -37.883 1.00 95.50 79 ILE A CA 1
ATOM 600 C C . ILE A 1 79 ? 23.326 -3.338 -39.332 1.00 95.50 79 ILE A C 1
ATOM 602 O O . ILE A 1 79 ? 24.192 -3.715 -40.120 1.00 95.50 79 ILE A O 1
ATOM 606 N N . ALA A 1 80 ? 22.054 -3.176 -39.705 1.00 93.62 80 ALA A N 1
ATOM 607 C CA . ALA A 1 80 ? 21.573 -3.472 -41.056 1.00 93.62 80 ALA A CA 1
ATOM 608 C C . ALA A 1 80 ? 22.356 -2.741 -42.174 1.00 93.62 80 ALA A C 1
ATOM 610 O O . ALA A 1 80 ? 22.903 -3.428 -43.041 1.00 93.62 80 ALA A O 1
ATOM 611 N N . PRO A 1 81 ? 22.519 -1.400 -42.155 1.00 91.88 81 PRO A N 1
ATOM 612 C CA . PRO A 1 81 ? 23.276 -0.704 -43.198 1.00 91.88 81 PRO A CA 1
ATOM 613 C C . PRO A 1 81 ? 24.767 -1.068 -43.196 1.00 91.88 81 PRO A C 1
ATOM 615 O O . PRO A 1 81 ? 25.397 -1.072 -44.250 1.00 91.88 81 PRO A O 1
ATOM 618 N N . ILE A 1 82 ? 25.349 -1.423 -42.044 1.00 93.00 82 ILE A N 1
ATOM 619 C CA . ILE A 1 82 ? 26.746 -1.883 -41.978 1.00 93.00 82 ILE A CA 1
ATOM 620 C C . ILE A 1 82 ? 26.921 -3.192 -42.765 1.00 93.00 82 ILE A C 1
ATOM 622 O O . ILE A 1 82 ? 27.873 -3.316 -43.536 1.00 93.00 82 ILE A O 1
ATOM 626 N N . TYR A 1 83 ? 25.993 -4.147 -42.632 1.00 91.00 83 TYR A N 1
ATOM 627 C CA . TYR A 1 83 ? 26.029 -5.391 -43.411 1.00 91.00 83 TYR A CA 1
ATOM 628 C C . TYR A 1 83 ? 25.871 -5.149 -44.917 1.00 91.00 83 TYR A C 1
ATOM 630 O O . TYR A 1 83 ? 26.560 -5.788 -45.720 1.00 91.00 83 TYR A O 1
ATOM 638 N N . GLU A 1 84 ? 25.006 -4.217 -45.318 1.00 89.00 84 GLU A N 1
ATOM 639 C CA . GLU A 1 84 ? 24.854 -3.826 -46.725 1.00 89.00 84 GLU A CA 1
ATOM 640 C C . GLU A 1 84 ? 26.148 -3.213 -47.283 1.00 89.00 84 GLU A C 1
ATOM 642 O O . GLU A 1 84 ? 26.606 -3.606 -48.356 1.00 89.00 84 GLU A O 1
ATOM 647 N N . LEU A 1 85 ? 26.802 -2.325 -46.528 1.00 88.06 85 LEU A N 1
ATOM 648 C CA . LEU A 1 85 ? 28.077 -1.719 -46.921 1.00 88.06 85 LEU A CA 1
ATOM 649 C C . LEU A 1 85 ? 29.204 -2.758 -47.033 1.00 88.06 85 LEU A C 1
ATOM 651 O O . LEU A 1 85 ? 29.934 -2.779 -48.024 1.00 88.06 85 LEU A O 1
ATOM 655 N N . THR A 1 86 ? 29.338 -3.659 -46.057 1.00 87.44 86 THR A N 1
ATOM 656 C CA . THR A 1 86 ? 30.363 -4.716 -46.079 1.00 87.44 86 THR A CA 1
ATOM 657 C C . THR A 1 86 ? 30.142 -5.723 -47.212 1.00 87.44 86 THR A C 1
ATOM 659 O O . THR A 1 86 ? 31.103 -6.114 -47.877 1.00 87.44 86 THR A O 1
ATOM 662 N N . SER A 1 87 ? 28.897 -6.131 -47.473 1.00 81.06 87 SER A N 1
ATOM 663 C CA . SER A 1 87 ? 28.582 -7.054 -48.574 1.00 81.06 87 SER A CA 1
ATOM 664 C C . SER A 1 87 ? 28.755 -6.404 -49.952 1.00 81.06 87 SER A C 1
ATOM 666 O O . SER A 1 87 ? 29.283 -7.042 -50.866 1.00 81.06 87 SER A O 1
ATOM 668 N N . GLY A 1 88 ? 28.405 -5.122 -50.094 1.00 74.56 88 GLY A N 1
ATOM 669 C CA . GLY A 1 88 ? 28.651 -4.339 -51.306 1.00 74.56 88 GLY A CA 1
ATOM 670 C C . GLY A 1 88 ? 30.140 -4.201 -51.637 1.00 74.56 88 GLY A C 1
ATOM 671 O O . GLY A 1 88 ? 30.529 -4.370 -52.791 1.00 74.56 88 GLY A O 1
ATOM 672 N N . ILE A 1 89 ? 30.989 -3.984 -50.626 1.00 74.00 89 ILE A N 1
ATOM 673 C CA . ILE A 1 89 ? 32.451 -3.909 -50.796 1.00 74.00 89 ILE A CA 1
ATOM 674 C C . ILE A 1 89 ? 33.046 -5.266 -51.203 1.00 74.00 89 ILE A C 1
ATOM 676 O O . ILE A 1 89 ? 33.924 -5.309 -52.063 1.00 74.00 89 ILE A O 1
ATOM 680 N N . SER A 1 90 ? 32.559 -6.382 -50.646 1.00 67.69 90 SER A N 1
ATOM 681 C CA . SER A 1 90 ? 33.036 -7.721 -51.032 1.00 67.69 90 SER A CA 1
ATOM 682 C C . SER A 1 90 ? 32.737 -8.057 -52.496 1.00 67.69 90 SER A C 1
ATOM 684 O O . SER A 1 90 ? 33.516 -8.766 -53.123 1.00 67.69 90 SER A O 1
ATOM 686 N N . LYS A 1 91 ? 31.633 -7.545 -53.052 1.00 60.53 91 LYS A N 1
ATOM 687 C CA . LYS A 1 91 ? 31.213 -7.817 -54.435 1.00 60.53 91 LYS A CA 1
ATOM 688 C C . LYS A 1 91 ? 32.032 -7.052 -55.485 1.00 60.53 91 LYS A C 1
ATOM 690 O O . LYS A 1 91 ? 32.028 -7.439 -56.646 1.00 60.53 91 LYS A O 1
ATOM 695 N N . GLY A 1 92 ? 32.733 -5.989 -55.085 1.00 60.09 92 GLY A N 1
ATOM 696 C CA . GLY A 1 92 ? 33.589 -5.182 -55.963 1.00 60.09 92 GLY A CA 1
ATOM 697 C C . GLY A 1 92 ? 35.030 -5.685 -56.112 1.00 60.09 92 GLY A C 1
ATOM 698 O O . GLY A 1 92 ? 35.803 -5.052 -56.819 1.00 60.09 92 GLY A O 1
ATOM 699 N N . LYS A 1 93 ? 35.419 -6.779 -55.440 1.00 55.88 93 LYS A N 1
ATOM 700 C CA . LYS A 1 93 ? 36.785 -7.336 -55.502 1.00 55.88 93 LYS A CA 1
ATOM 701 C C . LYS A 1 93 ? 36.953 -8.460 -56.541 1.00 55.88 93 LYS A C 1
ATOM 703 O O . LYS A 1 93 ? 38.087 -8.812 -56.852 1.00 55.88 93 LYS A O 1
ATOM 708 N N . ASP A 1 94 ? 35.850 -8.963 -57.100 1.00 58.66 94 ASP A N 1
ATOM 709 C CA . ASP A 1 94 ? 35.827 -10.074 -58.068 1.00 58.66 94 ASP A CA 1
ATOM 710 C C . ASP A 1 94 ? 35.541 -9.624 -59.525 1.00 58.66 94 ASP A C 1
ATOM 712 O O . ASP A 1 94 ? 35.258 -10.457 -60.388 1.00 58.66 94 ASP A O 1
ATOM 716 N N . THR A 1 95 ? 35.624 -8.318 -59.812 1.00 51.06 95 THR A N 1
ATOM 717 C CA . THR A 1 95 ? 35.626 -7.723 -61.168 1.00 51.06 95 THR A CA 1
ATOM 718 C C . THR A 1 95 ? 36.868 -6.875 -61.361 1.00 51.06 95 THR A C 1
ATOM 720 O O . THR A 1 95 ? 37.478 -6.957 -62.447 1.00 51.06 95 THR A O 1
#

Foldseek 3Di:
DDDQPLVVLVVCCVVQPPVLSVLSVVCRVVVNNVVSVVVVVVVVVVVVVVVVVVVVVVVVVVVVVVVVVVVVVVCCVVVVVVVVVVVVVVVVVVD

Sequence (95 aa):
SGVPLATILGQYPKLFPKNVTALVAVGEQSGKLEETFTYLSTYYENEVEVQTKRLPTLLEPVILVLIGVVVGFIALAVIAPIYELTSGISKGKDT